Protein AF-G3LQE6-F1 (afdb_monomer)

Foldseek 3Di:
DQCLLVQLLVCVVVVQDVVVPNPTSNVVSVCCCVVPQLPALLSLLNQLQNLVVVPPSCVVVVSNVSSLLSNLVLLLDDQQPPPDDFDDDPPDDDDDDDPDPDRQDNLRHLLVLLPHDPVSSVSSLVSNVVVVRRDPVSSVVSVLNSCVVPPPPSVVPPPPPPPCPPVVVVVVD

Mean predicted aligned error: 9.21 Å

Radius of gyration: 19.65 Å; Cα contacts (8 Å, |Δi|>4): 154; chains: 1; bounding box: 58×35×60 Å

Structure (mmCIF, N/CA/C/O backbone):
data_AF-G3LQE6-F1
#
_entry.id   AF-G3LQE6-F1
#
loop_
_atom_site.group_PDB
_atom_site.id
_atom_site.type_symbol
_atom_site.label_atom_id
_atom_site.label_alt_id
_atom_site.label_comp_id
_atom_site.label_asym_id
_atom_site.label_entity_id
_atom_site.label_seq_id
_atom_site.pdbx_PDB_ins_code
_atom_site.Cartn_x
_atom_site.Cartn_y
_atom_site.Cartn_z
_atom_site.occupancy
_atom_site.B_iso_or_equiv
_atom_site.auth_seq_id
_atom_site.auth_comp_id
_atom_site.auth_asym_id
_atom_site.auth_atom_id
_atom_site.pdbx_PDB_model_num
ATOM 1 N N . ALA A 1 1 ? 4.233 0.131 11.980 1.00 82.62 1 ALA A N 1
ATOM 2 C CA . ALA A 1 1 ? 3.339 -0.208 10.851 1.00 82.62 1 ALA A CA 1
ATOM 3 C C . ALA A 1 1 ? 2.595 -1.549 10.983 1.00 82.62 1 ALA A C 1
ATOM 5 O O . ALA A 1 1 ? 1.400 -1.563 10.734 1.00 82.62 1 ALA A O 1
ATOM 6 N N . TYR A 1 2 ? 3.245 -2.662 11.351 1.00 92.69 2 TYR A N 1
ATOM 7 C CA . TYR A 1 2 ? 2.730 -4.035 11.139 1.00 92.69 2 TYR A CA 1
ATOM 8 C C . TYR A 1 2 ? 1.315 -4.381 11.641 1.00 92.69 2 TYR A C 1
ATOM 10 O O . TYR A 1 2 ? 0.648 -5.211 11.036 1.00 92.69 2 TYR A O 1
ATOM 18 N N . ASN A 1 3 ? 0.844 -3.788 12.737 1.00 95.50 3 ASN A N 1
ATOM 19 C CA . ASN A 1 3 ? -0.449 -4.126 13.343 1.00 95.50 3 ASN A CA 1
ATOM 20 C C . ASN A 1 3 ? -1.563 -3.114 13.035 1.00 95.50 3 ASN A C 1
ATOM 22 O O . ASN A 1 3 ? -2.690 -3.310 13.483 1.00 95.50 3 ASN A O 1
ATOM 26 N N . VAL A 1 4 ? -1.280 -2.040 12.288 1.00 96.62 4 VAL A N 1
ATOM 27 C CA . VAL A 1 4 ? -2.235 -0.931 12.131 1.00 96.62 4 VAL A CA 1
ATOM 28 C C . VAL A 1 4 ? -3.500 -1.355 11.386 1.00 96.62 4 VAL A C 1
ATOM 30 O O . VAL A 1 4 ? -4.585 -0.930 11.760 1.00 96.62 4 VAL A O 1
ATOM 33 N N . VAL A 1 5 ? -3.385 -2.235 10.384 1.00 96.94 5 VAL A N 1
ATOM 34 C CA . VAL A 1 5 ? -4.544 -2.739 9.628 1.00 96.94 5 VAL A CA 1
ATOM 35 C C . VAL A 1 5 ? -5.434 -3.585 10.533 1.00 96.94 5 VAL A C 1
ATOM 37 O O . VAL A 1 5 ? -6.637 -3.354 10.585 1.00 96.94 5 VAL A O 1
ATOM 40 N N . ALA A 1 6 ? -4.844 -4.512 11.294 1.00 97.19 6 ALA A N 1
ATOM 41 C CA . ALA A 1 6 ? -5.577 -5.354 12.235 1.00 97.19 6 ALA A CA 1
ATOM 42 C C . ALA A 1 6 ? -6.276 -4.516 13.311 1.00 97.19 6 ALA A C 1
ATOM 44 O O . ALA A 1 6 ? -7.468 -4.691 13.546 1.00 97.19 6 ALA A O 1
ATOM 45 N N . ALA A 1 7 ? -5.561 -3.553 13.902 1.00 97.56 7 ALA A N 1
ATOM 46 C CA . ALA A 1 7 ? -6.128 -2.635 14.882 1.00 97.56 7 ALA A CA 1
ATOM 47 C C . ALA A 1 7 ? -7.268 -1.798 14.283 1.00 97.56 7 ALA A C 1
ATOM 49 O O . ALA A 1 7 ? -8.304 -1.639 14.918 1.00 97.56 7 ALA A O 1
ATOM 50 N N . ARG A 1 8 ? -7.114 -1.305 13.046 1.00 97.44 8 ARG A N 1
ATOM 51 C CA . ARG A 1 8 ? -8.142 -0.516 12.357 1.00 97.44 8 ARG A CA 1
ATOM 52 C C . ARG A 1 8 ? -9.390 -1.340 12.044 1.00 97.44 8 ARG A C 1
ATOM 54 O O . ARG A 1 8 ? -10.487 -0.820 12.222 1.00 97.44 8 ARG A O 1
ATOM 61 N N . CYS A 1 9 ? -9.224 -2.587 11.599 1.00 96.94 9 CYS A N 1
ATOM 62 C CA . CYS A 1 9 ? -10.334 -3.501 11.315 1.00 96.94 9 CYS A CA 1
ATOM 63 C C . CYS A 1 9 ? -11.070 -3.893 12.601 1.00 96.94 9 CYS A C 1
ATOM 65 O O . CYS A 1 9 ? -12.293 -3.839 12.643 1.00 96.94 9 CYS A O 1
ATOM 67 N N . ALA A 1 10 ? -10.336 -4.224 13.668 1.00 97.31 10 ALA A N 1
ATOM 68 C CA . ALA A 1 10 ? -10.929 -4.541 14.964 1.00 97.31 10 ALA A CA 1
ATOM 69 C C . ALA A 1 10 ? -11.675 -3.338 15.562 1.00 97.31 10 ALA A C 1
ATOM 71 O O . ALA A 1 10 ? -12.783 -3.495 16.059 1.00 97.31 10 ALA A O 1
ATOM 72 N N . ALA A 1 11 ? -11.098 -2.136 15.470 1.00 97.31 11 ALA A N 1
ATOM 73 C CA . ALA A 1 11 ? -11.742 -0.911 15.934 1.00 97.31 11 ALA A CA 1
ATOM 74 C C . ALA A 1 11 ? -13.027 -0.590 15.152 1.00 97.31 11 ALA A C 1
ATOM 76 O O . ALA A 1 11 ? -13.980 -0.108 15.755 1.00 97.31 11 ALA A O 1
ATOM 77 N N . GLU A 1 12 ? -13.064 -0.871 13.842 1.00 96.25 12 GLU A N 1
ATOM 78 C CA . GLU A 1 12 ? -14.300 -0.760 13.052 1.00 96.25 12 GLU A CA 1
ATOM 79 C C . GLU A 1 12 ? -15.346 -1.767 13.526 1.00 96.25 12 GLU A C 1
ATOM 81 O O . GLU A 1 12 ? -16.475 -1.392 13.806 1.00 96.25 12 GLU A O 1
ATOM 86 N N . PHE A 1 13 ? -14.959 -3.039 13.649 1.00 95.81 13 PHE A N 1
ATOM 87 C CA . PHE A 1 13 ? -15.870 -4.117 14.029 1.00 95.81 13 PHE A CA 1
ATOM 88 C C . PHE A 1 13 ? -16.484 -3.909 15.418 1.00 95.81 13 PHE A C 1
ATOM 90 O O . PHE A 1 13 ? -17.635 -4.261 15.650 1.00 95.81 13 PHE A O 1
ATOM 97 N N . LEU A 1 14 ? -15.710 -3.343 16.344 1.00 97.19 14 LEU A N 1
ATOM 98 C CA . LEU A 1 14 ? -16.150 -3.014 17.700 1.00 97.19 14 LEU A CA 1
ATOM 99 C C . LEU A 1 14 ? -16.818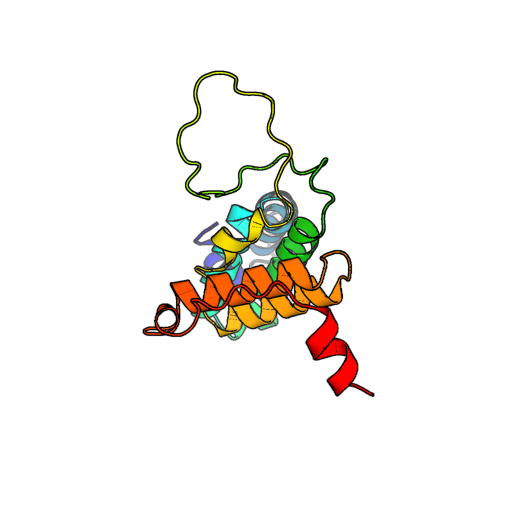 -1.634 17.799 1.00 97.19 14 LEU A C 1
ATOM 101 O O . LEU A 1 14 ? -17.079 -1.176 18.909 1.00 97.19 14 LEU A O 1
ATOM 105 N N . GLU A 1 15 ? -17.046 -0.959 16.669 1.00 96.56 15 GLU A N 1
ATOM 106 C CA . GLU A 1 15 ? -17.712 0.345 16.587 1.00 96.56 15 GLU A CA 1
ATOM 107 C C . GLU A 1 15 ? -17.073 1.412 17.500 1.00 96.56 15 GLU A C 1
ATOM 109 O O . GLU A 1 15 ? -17.740 2.228 18.141 1.00 96.56 15 GLU A O 1
ATOM 114 N N . MET A 1 16 ? -15.735 1.418 17.567 1.00 97.88 16 MET A N 1
ATOM 115 C CA . MET A 1 16 ? -14.939 2.300 18.429 1.00 97.88 16 MET A CA 1
ATOM 116 C C . MET A 1 16 ? -14.829 3.724 17.859 1.00 97.88 16 MET A C 1
ATOM 118 O O . MET A 1 16 ? -13.734 4.217 17.556 1.00 97.88 16 MET A O 1
ATOM 122 N N . TYR A 1 17 ? -15.976 4.383 17.698 1.00 97.69 17 TYR A N 1
ATOM 123 C CA . TYR A 1 17 ? -16.124 5.702 17.086 1.00 97.69 17 TYR A CA 1
ATOM 124 C C . TYR A 1 17 ? -16.116 6.852 18.108 1.00 97.69 17 TYR A C 1
ATOM 126 O O . TYR A 1 17 ? -16.372 6.666 19.300 1.00 97.69 17 TYR A O 1
ATOM 134 N N . GLU A 1 18 ? -15.883 8.073 17.613 1.00 96.06 18 GLU A N 1
ATOM 135 C CA . GLU A 1 18 ? -15.936 9.316 18.409 1.00 96.06 18 GLU A CA 1
ATOM 136 C C . GLU A 1 18 ? -17.326 9.613 18.988 1.00 96.06 18 GLU A C 1
ATOM 138 O O . GLU A 1 18 ? -17.448 10.381 19.938 1.00 96.06 18 GLU A O 1
ATOM 143 N N . THR A 1 19 ? -18.381 9.024 18.420 1.00 96.00 19 THR A N 1
ATOM 144 C CA . THR A 1 19 ? -19.754 9.153 18.929 1.00 96.00 19 THR A CA 1
ATOM 145 C C . THR A 1 19 ? -19.948 8.456 20.274 1.00 96.00 19 THR A C 1
ATOM 147 O O . THR A 1 19 ? -20.871 8.813 21.001 1.00 96.00 19 THR A O 1
ATOM 150 N N . VAL A 1 20 ? -19.093 7.481 20.603 1.00 94.94 20 VAL A N 1
ATOM 151 C CA . VAL A 1 20 ? -19.128 6.742 21.872 1.00 94.94 20 VAL A CA 1
ATOM 152 C C . VAL A 1 20 ? -18.272 7.442 22.927 1.00 94.94 20 VAL A C 1
ATOM 154 O O . VAL A 1 20 ? -18.730 7.683 24.039 1.00 94.94 20 VAL A O 1
ATOM 157 N N . GLU A 1 21 ? -17.033 7.794 22.576 1.00 94.00 21 GLU A N 1
ATOM 158 C CA . GLU A 1 21 ? -16.091 8.478 23.465 1.00 94.00 21 GLU A CA 1
ATOM 159 C C . GLU A 1 21 ? -15.119 9.334 22.644 1.00 94.00 21 GLU A C 1
ATOM 161 O O . GLU A 1 21 ? -14.664 8.924 21.579 1.00 94.00 21 GLU A O 1
ATOM 166 N N . LYS A 1 22 ? -14.761 10.523 23.137 1.00 95.38 22 LYS A N 1
ATOM 167 C CA . LYS A 1 22 ? -13.789 11.385 22.456 1.00 95.38 22 LYS A CA 1
ATOM 168 C C . LYS A 1 22 ? -12.391 10.763 22.478 1.00 95.38 22 LYS A C 1
ATOM 170 O O . LYS A 1 22 ? -11.859 10.437 23.537 1.00 95.38 22 LYS A O 1
ATOM 175 N N . GLY A 1 23 ? -11.732 10.726 21.326 1.00 93.44 23 GLY A N 1
ATOM 176 C CA . GLY A 1 23 ? -10.423 10.100 21.172 1.00 93.44 23 GLY A CA 1
ATOM 177 C C . GLY A 1 23 ? -10.498 8.574 21.176 1.00 93.44 23 GLY A C 1
ATOM 178 O O . GLY A 1 23 ? -9.580 7.923 21.689 1.00 93.44 23 GLY A O 1
ATOM 179 N N . ASN A 1 24 ? -11.564 8.005 20.625 1.00 96.94 24 ASN A N 1
ATOM 180 C CA . ASN A 1 24 ? -11.706 6.572 20.457 1.00 96.94 24 ASN A CA 1
ATOM 181 C C . ASN A 1 24 ? -10.752 6.038 19.377 1.00 96.94 24 ASN A C 1
ATOM 183 O O . ASN A 1 24 ? -10.057 6.777 18.663 1.00 96.94 24 ASN A O 1
ATOM 187 N N . LEU A 1 25 ? -10.661 4.716 19.293 1.00 97.56 25 LEU A N 1
ATOM 188 C CA . LEU A 1 25 ? -9.568 4.059 18.595 1.00 97.56 25 LEU A CA 1
ATOM 189 C C . LEU A 1 25 ? -9.615 4.261 17.076 1.00 97.56 25 LEU A C 1
ATOM 191 O O . LEU A 1 25 ? -8.556 4.469 16.483 1.00 97.56 25 LEU A O 1
ATOM 195 N N . VAL A 1 26 ? -10.801 4.279 16.451 1.00 97.94 26 VAL A N 1
ATOM 196 C CA . VAL A 1 26 ? -10.919 4.549 15.005 1.00 97.94 26 VAL A CA 1
ATOM 197 C C . VAL A 1 26 ? -10.290 5.901 14.664 1.00 97.94 26 VAL A C 1
ATOM 199 O O . VAL A 1 26 ? -9.428 5.975 13.789 1.00 97.94 26 VAL A O 1
ATOM 202 N N . TYR A 1 27 ? -10.637 6.956 15.404 1.00 97.75 27 TYR A N 1
ATOM 203 C CA . TYR A 1 27 ? -10.100 8.297 15.173 1.00 97.75 27 TYR A CA 1
ATOM 204 C C . TYR A 1 27 ? -8.589 8.372 15.403 1.00 97.75 27 TYR A C 1
ATOM 206 O O . TYR A 1 27 ? -7.856 8.879 14.553 1.00 97.75 27 TYR A O 1
ATOM 214 N N . LYS A 1 28 ? -8.095 7.827 16.523 1.00 97.88 28 LYS A N 1
ATOM 215 C CA . LYS A 1 28 ? -6.654 7.822 16.827 1.00 97.88 28 LYS A CA 1
ATOM 216 C C . LYS A 1 28 ? -5.843 7.107 15.747 1.00 97.88 28 LYS A C 1
ATOM 218 O O . LYS A 1 28 ? -4.786 7.601 15.349 1.00 97.88 28 LYS A O 1
ATOM 223 N N . ILE A 1 29 ? -6.338 5.971 15.253 1.00 97.88 29 ILE A N 1
ATOM 224 C CA . ILE A 1 29 ? -5.683 5.239 14.167 1.00 97.88 29 ILE A CA 1
ATOM 225 C C . ILE A 1 29 ? -5.730 6.044 12.868 1.00 97.88 29 ILE A C 1
ATOM 227 O O . ILE A 1 29 ? -4.715 6.111 12.180 1.00 97.88 29 ILE A O 1
ATOM 231 N N . GLU A 1 30 ? -6.846 6.695 12.537 1.00 97.19 30 GLU A N 1
ATOM 232 C CA . GLU A 1 30 ? -6.928 7.534 11.336 1.00 97.19 30 GLU A CA 1
ATOM 233 C C . GLU A 1 30 ? -5.955 8.716 11.371 1.00 97.19 30 GLU A C 1
ATOM 235 O O . GLU A 1 30 ? -5.269 8.989 10.382 1.00 97.19 30 GLU A O 1
ATOM 240 N N . VAL A 1 31 ? -5.824 9.387 12.517 1.00 97.69 31 VAL A N 1
ATOM 241 C CA . VAL A 1 31 ? -4.825 10.448 12.702 1.00 97.69 31 VAL A CA 1
ATOM 242 C C . VAL A 1 31 ? -3.412 9.898 12.502 1.00 97.69 31 VAL A C 1
ATOM 244 O O . VAL A 1 31 ? -2.621 10.495 11.768 1.00 97.69 31 VAL A O 1
ATOM 247 N N . PHE A 1 32 ? -3.086 8.7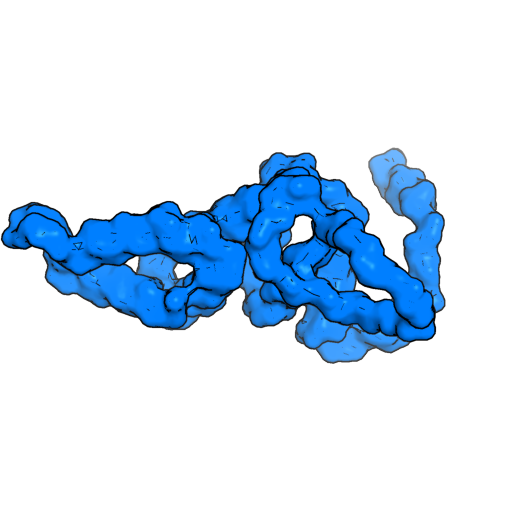49 13.100 1.00 97.50 32 PHE A N 1
ATOM 248 C CA . PHE A 1 32 ? -1.780 8.105 12.939 1.00 97.50 32 PHE A CA 1
ATOM 249 C C . PHE A 1 32 ? -1.503 7.665 11.490 1.00 97.50 32 PHE A C 1
ATOM 251 O O . PHE A 1 32 ? -0.404 7.885 10.974 1.00 97.50 32 PHE A O 1
ATOM 258 N N . LEU A 1 33 ? -2.498 7.101 10.798 1.00 97.50 33 LEU A N 1
ATOM 259 C CA . LEU A 1 33 ? -2.385 6.717 9.391 1.00 97.50 33 LEU A CA 1
ATOM 260 C C . LEU A 1 33 ? -2.027 7.928 8.523 1.00 97.50 33 LEU A C 1
ATOM 262 O O . LEU A 1 33 ? -1.065 7.872 7.761 1.00 97.50 33 LEU A O 1
ATOM 266 N N . ASN A 1 34 ? -2.759 9.033 8.674 1.00 97.38 34 ASN A N 1
ATOM 267 C CA . ASN A 1 34 ? -2.590 10.225 7.841 1.00 97.38 34 ASN A CA 1
ATOM 268 C C . ASN A 1 34 ? -1.303 11.003 8.132 1.00 97.38 34 ASN A C 1
ATOM 270 O O . ASN A 1 34 ? -0.668 11.503 7.202 1.00 97.38 34 ASN A O 1
ATOM 274 N N . SER A 1 35 ? -0.932 11.118 9.408 1.00 95.81 35 SER A N 1
ATOM 275 C CA . SER A 1 35 ? 0.211 11.932 9.841 1.00 95.81 35 SER A CA 1
ATOM 276 C C . SER A 1 35 ? 1.544 11.192 9.791 1.00 95.81 35 SER A C 1
ATOM 278 O O . SER A 1 35 ? 2.577 11.832 9.630 1.00 95.81 35 SER A O 1
ATOM 280 N N . SER A 1 36 ? 1.537 9.862 9.936 1.00 95.31 36 SER A N 1
ATOM 281 C CA . SER A 1 36 ? 2.763 9.074 10.100 1.00 95.31 36 SER A CA 1
ATOM 282 C C . SER A 1 36 ? 2.919 8.027 9.003 1.00 95.31 36 SER A C 1
ATOM 284 O O . SER A 1 36 ? 3.849 8.103 8.206 1.00 95.31 36 SER A O 1
ATOM 286 N N . ILE A 1 37 ? 1.992 7.067 8.915 1.00 96.44 37 ILE A N 1
ATOM 287 C CA . ILE A 1 37 ? 2.138 5.911 8.015 1.00 96.44 37 ILE A CA 1
ATOM 288 C C . ILE A 1 37 ? 2.178 6.350 6.553 1.00 96.44 37 ILE A C 1
ATOM 290 O O . ILE A 1 37 ? 3.142 6.058 5.849 1.00 96.44 37 ILE A O 1
ATOM 294 N N . LEU A 1 38 ? 1.166 7.099 6.109 1.00 96.44 38 LEU A N 1
ATOM 295 C CA . LEU A 1 38 ? 1.066 7.571 4.727 1.00 96.44 38 LEU A CA 1
ATOM 296 C C . LEU A 1 38 ? 2.110 8.655 4.408 1.00 96.44 38 LEU A C 1
ATOM 298 O O . LEU A 1 38 ? 2.327 8.973 3.240 1.00 96.44 38 LEU A O 1
ATOM 302 N N . GLN A 1 39 ? 2.800 9.181 5.427 1.00 93.50 39 GLN A N 1
ATOM 303 C CA . GLN A 1 39 ? 3.944 10.087 5.294 1.00 93.50 39 GLN A CA 1
ATOM 304 C C . GLN A 1 39 ? 5.301 9.365 5.360 1.00 93.50 39 GLN A C 1
ATOM 306 O O . GLN A 1 39 ? 6.349 10.012 5.357 1.00 93.50 39 GLN A O 1
ATOM 311 N N . SER A 1 40 ? 5.317 8.035 5.363 1.00 93.25 40 SER A N 1
ATOM 312 C CA . SER A 1 40 ? 6.537 7.233 5.403 1.00 93.25 40 SER A CA 1
ATOM 313 C C . SER A 1 40 ? 6.538 6.229 4.257 1.00 93.25 40 SER A C 1
ATOM 315 O O . SER A 1 40 ? 5.594 5.458 4.083 1.00 93.25 40 SER A O 1
ATOM 317 N N . TRP A 1 41 ? 7.618 6.233 3.467 1.00 93.88 41 TRP A N 1
ATOM 318 C CA . TRP A 1 41 ? 7.802 5.296 2.354 1.00 93.88 41 TRP A CA 1
ATOM 319 C C . TRP A 1 41 ? 7.744 3.842 2.837 1.00 93.88 41 TRP A C 1
ATOM 321 O O . TRP A 1 41 ? 6.912 3.057 2.384 1.00 93.88 41 TRP A O 1
ATOM 331 N N . LYS A 1 42 ? 8.586 3.504 3.820 1.00 94.06 42 LYS A N 1
ATOM 332 C CA . LYS A 1 42 ? 8.707 2.137 4.333 1.00 94.06 42 LYS A CA 1
ATOM 333 C C . LYS A 1 42 ? 7.454 1.688 5.072 1.00 94.06 42 LYS A C 1
ATOM 335 O O . LYS A 1 42 ? 7.002 0.566 4.865 1.00 94.06 42 LYS A O 1
ATOM 340 N N . ASP A 1 43 ? 6.865 2.554 5.896 1.00 96.06 43 ASP A N 1
ATOM 341 C CA . ASP A 1 43 ? 5.653 2.177 6.621 1.00 96.06 43 ASP A CA 1
ATOM 342 C C . ASP A 1 43 ? 4.469 1.983 5.675 1.00 96.06 43 ASP A C 1
ATOM 344 O O . ASP A 1 43 ? 3.723 1.027 5.861 1.00 96.06 43 ASP A O 1
ATOM 348 N N . SER A 1 44 ? 4.322 2.805 4.629 1.00 97.50 44 SER A N 1
ATOM 349 C CA . SER A 1 44 ? 3.265 2.613 3.623 1.00 97.50 44 SER A CA 1
ATOM 350 C C . SER A 1 44 ? 3.382 1.259 2.916 1.00 97.50 44 SER A C 1
ATOM 352 O O . SER A 1 44 ? 2.368 0.594 2.710 1.00 97.50 44 SER A O 1
ATOM 354 N N . ILE A 1 45 ? 4.603 0.805 2.603 1.00 97.25 45 ILE A N 1
ATOM 355 C CA . ILE A 1 45 ? 4.847 -0.521 2.006 1.00 97.25 45 ILE A CA 1
ATOM 356 C C . ILE A 1 45 ? 4.501 -1.642 2.990 1.00 97.25 45 ILE A C 1
ATOM 358 O O . ILE A 1 45 ? 3.790 -2.578 2.625 1.00 97.25 45 ILE A O 1
ATOM 362 N N . ILE A 1 46 ? 4.955 -1.538 4.242 1.00 96.75 46 ILE A N 1
ATOM 363 C CA . ILE A 1 46 ? 4.657 -2.537 5.278 1.00 96.75 46 ILE A CA 1
ATOM 364 C C . ILE A 1 46 ? 3.143 -2.641 5.491 1.00 96.75 46 ILE A C 1
ATOM 366 O O . ILE A 1 46 ? 2.589 -3.740 5.525 1.00 96.75 46 ILE A O 1
ATOM 370 N N . VAL A 1 47 ? 2.449 -1.506 5.598 1.00 97.75 47 VAL A N 1
ATOM 371 C CA . VAL A 1 47 ? 0.993 -1.495 5.770 1.00 97.75 47 VAL A CA 1
ATOM 372 C C . VAL A 1 47 ? 0.305 -2.094 4.551 1.00 97.75 47 VAL A C 1
ATOM 374 O O . VAL A 1 47 ? -0.521 -2.990 4.733 1.00 97.75 47 VAL A O 1
ATOM 377 N N . LEU A 1 48 ? 0.703 -1.717 3.329 1.00 98.12 48 LEU A N 1
ATOM 378 C CA . LEU A 1 48 ? 0.194 -2.324 2.098 1.00 98.12 48 LEU A CA 1
ATOM 379 C C . LEU A 1 48 ? 0.323 -3.856 2.123 1.00 98.12 48 LEU A C 1
ATOM 381 O O . LEU A 1 48 ? -0.652 -4.548 1.846 1.00 98.12 48 LEU A O 1
ATOM 385 N N . GLN A 1 49 ? 1.476 -4.404 2.513 1.00 97.19 49 GLN A N 1
ATOM 386 C CA . GLN A 1 49 ? 1.671 -5.857 2.618 1.00 97.19 49 GLN A CA 1
ATOM 387 C C . GLN A 1 49 ? 0.697 -6.508 3.610 1.00 97.19 49 GLN A C 1
ATOM 389 O O . GLN A 1 49 ? 0.149 -7.575 3.331 1.00 97.19 49 GLN A O 1
ATOM 394 N N . THR A 1 50 ? 0.446 -5.854 4.747 1.00 96.56 50 THR A N 1
ATOM 395 C CA . THR A 1 50 ? -0.453 -6.376 5.791 1.00 96.56 50 THR A CA 1
ATOM 396 C C . THR A 1 50 ? -1.935 -6.316 5.425 1.00 96.56 50 THR A C 1
ATOM 398 O O . THR A 1 50 ? -2.704 -7.125 5.940 1.00 96.56 50 THR A O 1
ATOM 401 N N . THR A 1 51 ? -2.344 -5.446 4.491 1.00 96.69 51 THR A N 1
ATOM 402 C CA . THR A 1 51 ? -3.738 -5.414 4.002 1.00 96.69 51 THR A CA 1
ATOM 403 C C . THR A 1 51 ? -4.176 -6.745 3.396 1.00 96.69 51 THR A C 1
ATOM 405 O O . THR A 1 51 ? -5.294 -7.191 3.630 1.00 96.69 51 THR A O 1
ATOM 408 N N . ARG A 1 52 ? -3.272 -7.455 2.710 1.00 94.38 52 ARG A N 1
ATOM 409 C CA . ARG A 1 52 ? -3.588 -8.727 2.044 1.00 94.38 52 ARG A CA 1
ATOM 410 C C . ARG A 1 52 ? -4.148 -9.785 2.997 1.00 94.38 52 ARG A C 1
ATOM 412 O O . ARG A 1 52 ? -5.011 -10.554 2.593 1.00 94.38 52 ARG A O 1
ATOM 419 N N . ALA A 1 53 ? -3.662 -9.834 4.237 1.00 94.00 53 ALA A N 1
ATOM 420 C CA . ALA A 1 53 ? -4.106 -10.819 5.224 1.00 94.00 53 ALA A CA 1
ATOM 421 C C . ALA A 1 53 ? -5.521 -10.545 5.767 1.00 94.00 53 ALA A C 1
ATOM 423 O O . ALA A 1 53 ? -6.115 -11.430 6.372 1.00 94.00 53 ALA A O 1
ATOM 424 N N . LEU A 1 54 ? -6.048 -9.334 5.559 1.00 93.31 54 LEU A N 1
ATOM 425 C CA . LEU A 1 54 ? -7.336 -8.866 6.080 1.00 93.31 54 LEU A CA 1
ATOM 426 C C . LEU A 1 54 ? -8.294 -8.431 4.962 1.00 93.31 54 LEU A C 1
ATOM 428 O O . LEU A 1 54 ? -9.254 -7.703 5.207 1.00 93.31 54 LEU A O 1
ATOM 432 N N . SER A 1 55 ? -8.050 -8.877 3.732 1.00 90.81 55 SER A N 1
ATOM 433 C CA . SER A 1 55 ? -9.015 -8.735 2.642 1.00 90.81 55 SER A CA 1
ATOM 434 C C . SER A 1 55 ? -10.252 -9.611 2.923 1.00 90.81 55 SER A C 1
ATOM 436 O O . SER A 1 55 ? -10.070 -10.755 3.351 1.00 90.81 55 SER A O 1
ATOM 438 N N . PRO A 1 56 ? -11.495 -9.126 2.707 1.00 93.62 56 PRO A N 1
ATOM 439 C CA . PRO A 1 56 ? -11.862 -7.874 2.029 1.00 93.62 56 PRO A CA 1
ATOM 440 C C . PRO A 1 56 ? -11.931 -6.627 2.930 1.00 93.62 56 PRO A C 1
ATOM 442 O O . PRO A 1 56 ? -11.930 -5.516 2.404 1.00 93.62 56 PRO A O 1
ATOM 445 N N . TYR A 1 57 ? -11.935 -6.769 4.259 1.00 93.50 57 TYR A N 1
ATOM 446 C CA . TYR A 1 57 ? -12.125 -5.655 5.204 1.00 93.50 57 TYR A CA 1
ATOM 447 C C . TYR A 1 57 ? -11.164 -4.480 4.977 1.00 93.50 57 TYR A C 1
ATOM 449 O O . TYR A 1 57 ? -11.557 -3.316 5.033 1.00 93.50 57 TYR A O 1
ATOM 457 N N . SER A 1 58 ? -9.894 -4.757 4.671 1.00 94.38 58 SER A N 1
ATOM 458 C CA . SER A 1 58 ? -8.918 -3.700 4.380 1.00 94.38 58 SER A CA 1
ATOM 459 C C . SER A 1 58 ? -9.242 -2.888 3.117 1.00 94.38 58 SER A C 1
ATOM 461 O O . SER A 1 58 ? -8.861 -1.719 3.035 1.00 94.38 58 SER A O 1
ATOM 463 N N . GLU A 1 59 ? -9.912 -3.490 2.129 1.00 94.62 59 GLU A N 1
ATOM 464 C CA . GLU A 1 59 ? -10.368 -2.805 0.912 1.00 94.62 59 GLU A CA 1
ATOM 465 C C . GLU A 1 59 ? -11.609 -1.955 1.193 1.00 94.62 59 GLU A C 1
ATOM 467 O O . GLU A 1 59 ? -11.665 -0.806 0.759 1.00 94.62 59 GLU A O 1
ATOM 472 N N . GLU A 1 60 ? -12.565 -2.472 1.969 1.00 96.12 60 GLU A N 1
ATOM 473 C CA . GLU A 1 60 ? -13.771 -1.734 2.380 1.00 96.12 60 GLU A CA 1
ATOM 474 C C . GLU A 1 60 ? -13.409 -0.469 3.171 1.00 96.12 60 GLU A C 1
ATOM 476 O O . GLU A 1 60 ? -13.932 0.617 2.913 1.00 96.12 60 GLU A O 1
ATOM 481 N N . LEU A 1 61 ? -12.410 -0.582 4.051 1.00 95.62 61 LEU A N 1
ATOM 482 C CA . LEU A 1 61 ? -11.825 0.535 4.799 1.00 95.62 61 LEU A CA 1
ATOM 483 C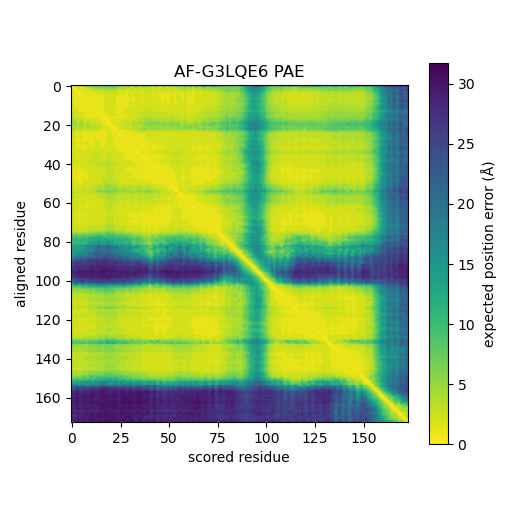 C . LEU A 1 61 ? -10.878 1.413 3.961 1.00 95.62 61 LEU A C 1
ATOM 485 O O . LEU A 1 61 ? -10.285 2.364 4.477 1.00 95.62 61 LEU A O 1
ATOM 489 N N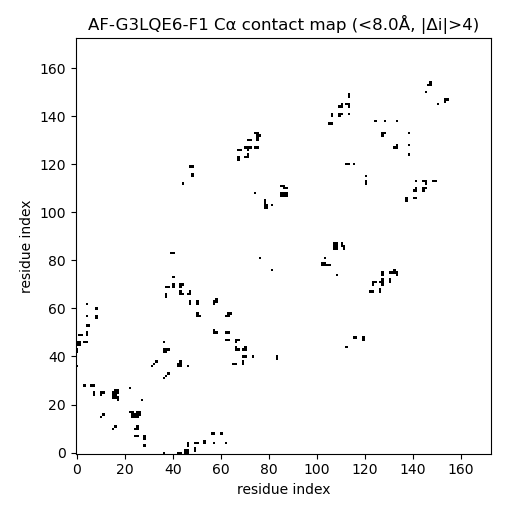 . LYS A 1 62 ? -10.715 1.107 2.668 1.00 96.88 62 LYS A N 1
ATOM 490 C CA . LYS A 1 62 ? -9.870 1.826 1.698 1.00 96.88 62 LYS A CA 1
ATOM 491 C C . LYS A 1 62 ? -8.395 1.919 2.104 1.00 96.88 62 LYS A C 1
ATOM 493 O O . LYS A 1 62 ? -7.666 2.782 1.612 1.00 96.88 62 LYS A O 1
ATOM 498 N N . LEU A 1 63 ? -7.924 1.034 2.983 1.00 97.25 63 LEU A N 1
ATOM 499 C CA . LEU A 1 63 ? -6.549 1.055 3.489 1.00 97.25 63 LEU A CA 1
ATOM 500 C C . LEU A 1 63 ? -5.553 0.686 2.391 1.00 97.25 63 LEU A C 1
ATOM 502 O O . LEU A 1 63 ? -4.530 1.357 2.250 1.00 97.25 63 LEU A O 1
ATOM 506 N N . THR A 1 64 ? -5.877 -0.324 1.574 1.00 97.44 64 THR A N 1
ATOM 507 C CA . THR A 1 64 ? -5.034 -0.734 0.442 1.00 97.44 64 THR A CA 1
ATOM 508 C C . THR A 1 64 ? -4.850 0.418 -0.544 1.00 97.44 64 THR A C 1
ATOM 510 O O . THR A 1 64 ? -3.719 0.775 -0.867 1.00 97.44 64 THR A O 1
ATOM 513 N N . GLY A 1 65 ? -5.956 1.040 -0.973 1.00 97.56 65 GLY A N 1
ATOM 514 C CA . GLY A 1 65 ? -5.944 2.166 -1.912 1.00 97.56 65 GLY A CA 1
ATOM 515 C C . GLY A 1 65 ? -5.117 3.344 -1.401 1.00 97.56 65 GLY A C 1
ATOM 516 O O . GLY A 1 65 ? -4.217 3.805 -2.092 1.00 97.56 65 GLY A O 1
ATOM 517 N N . ARG A 1 66 ? -5.322 3.754 -0.143 1.00 97.94 66 ARG A N 1
ATOM 518 C CA . ARG A 1 66 ? -4.563 4.860 0.469 1.00 97.94 66 ARG A CA 1
ATOM 519 C C . ARG A 1 66 ? -3.056 4.598 0.509 1.00 97.94 66 ARG A C 1
ATOM 521 O O . ARG A 1 66 ? -2.272 5.514 0.266 1.00 97.94 66 ARG A O 1
ATOM 528 N N . CYS A 1 67 ? -2.640 3.363 0.798 1.00 98.19 67 CYS A N 1
ATOM 529 C CA . CYS A 1 67 ? -1.221 3.004 0.781 1.00 98.19 67 CYS A CA 1
ATOM 530 C C . CYS A 1 67 ? -0.649 3.033 -0.643 1.00 98.19 67 CYS A C 1
ATOM 532 O O . CYS A 1 67 ? 0.437 3.573 -0.841 1.00 98.19 67 CYS A O 1
ATOM 534 N N . LEU A 1 68 ? -1.384 2.506 -1.632 1.00 98.38 68 LEU A N 1
ATOM 535 C CA . LEU A 1 68 ? -0.999 2.566 -3.048 1.00 98.38 68 LEU A CA 1
ATOM 536 C C . LEU A 1 68 ? -0.848 4.015 -3.524 1.00 98.38 68 LEU A C 1
ATOM 538 O O . LEU A 1 68 ? 0.159 4.346 -4.145 1.00 98.38 68 LEU A O 1
ATOM 542 N N . ASP A 1 69 ? -1.790 4.889 -3.174 1.00 98.06 69 ASP A N 1
ATOM 543 C CA . ASP A 1 69 ? -1.752 6.304 -3.541 1.00 98.06 69 ASP A CA 1
ATOM 544 C C . ASP A 1 69 ? -0.566 7.037 -2.909 1.00 98.06 69 ASP A C 1
ATOM 546 O O . ASP A 1 69 ? 0.074 7.855 -3.578 1.00 98.06 69 ASP A O 1
ATOM 550 N N . SER A 1 70 ? -0.244 6.738 -1.643 1.00 97.50 70 SER A N 1
ATOM 551 C CA . SER A 1 70 ? 0.933 7.295 -0.963 1.00 97.50 70 SER A CA 1
ATOM 552 C C . SER A 1 70 ? 2.240 6.826 -1.610 1.00 97.50 70 SER A C 1
ATOM 554 O O . SER A 1 70 ? 3.104 7.649 -1.931 1.00 97.50 70 SER A O 1
ATOM 556 N N . ILE A 1 71 ? 2.366 5.521 -1.876 1.00 97.38 71 ILE A N 1
ATOM 557 C CA . ILE A 1 71 ? 3.522 4.935 -2.569 1.00 97.38 71 ILE A CA 1
ATOM 558 C C . ILE A 1 71 ? 3.679 5.578 -3.948 1.00 97.38 71 ILE A C 1
ATOM 560 O O . ILE A 1 71 ? 4.752 6.087 -4.270 1.00 97.38 71 ILE A O 1
ATOM 564 N N . ALA A 1 72 ? 2.605 5.641 -4.732 1.00 97.44 72 ALA A N 1
ATOM 565 C CA . ALA A 1 72 ? 2.629 6.246 -6.054 1.00 97.44 72 ALA A CA 1
ATOM 566 C C . ALA A 1 72 ? 3.004 7.728 -6.002 1.00 97.44 72 ALA A C 1
ATOM 568 O O . ALA A 1 72 ? 3.816 8.188 -6.807 1.00 97.44 72 ALA A O 1
ATOM 569 N N . SER A 1 73 ? 2.471 8.469 -5.026 1.00 95.38 73 SER A N 1
ATOM 570 C CA . SER A 1 73 ? 2.825 9.872 -4.814 1.00 95.38 73 SER A CA 1
ATOM 571 C C . SER A 1 73 ? 4.315 10.040 -4.551 1.00 95.38 73 SER A C 1
ATOM 573 O O . SER A 1 73 ? 4.917 10.957 -5.095 1.00 95.38 73 SER A O 1
ATOM 575 N N . ARG A 1 74 ? 4.915 9.167 -3.737 1.00 93.50 74 ARG A N 1
ATOM 576 C CA . ARG A 1 74 ? 6.335 9.239 -3.368 1.00 93.50 74 ARG A CA 1
ATOM 577 C C . ARG A 1 74 ? 7.261 8.811 -4.494 1.00 93.50 74 ARG A C 1
ATOM 579 O O . ARG A 1 74 ? 8.236 9.507 -4.751 1.00 93.50 74 ARG A O 1
ATOM 586 N N . ALA A 1 75 ? 6.938 7.725 -5.193 1.00 94.00 75 ALA A N 1
ATOM 587 C CA . ALA A 1 75 ? 7.692 7.268 -6.362 1.00 94.00 75 ALA A CA 1
ATOM 588 C C . ALA A 1 75 ? 7.703 8.313 -7.498 1.00 94.00 75 ALA A C 1
ATOM 590 O O . ALA A 1 75 ? 8.638 8.356 -8.290 1.00 94.00 75 ALA A O 1
ATOM 591 N N . SER A 1 76 ? 6.683 9.177 -7.535 1.00 91.56 76 SER A N 1
ATOM 592 C CA . SER A 1 76 ? 6.504 10.255 -8.515 1.00 91.56 76 SER A CA 1
ATOM 593 C C . SER A 1 76 ? 7.155 11.593 -8.131 1.00 91.56 76 SER A C 1
ATOM 595 O O . SER A 1 76 ? 7.021 12.567 -8.877 1.00 91.56 76 SER A O 1
ATOM 597 N N . ILE A 1 77 ? 7.794 11.694 -6.959 1.00 89.00 77 ILE A N 1
ATOM 598 C CA . ILE A 1 77 ? 8.464 12.925 -6.519 1.00 89.00 77 ILE A CA 1
ATOM 599 C C . ILE A 1 77 ? 9.786 13.097 -7.273 1.00 89.00 77 ILE A C 1
ATOM 601 O O . ILE A 1 77 ? 10.510 12.136 -7.528 1.00 89.00 77 ILE A O 1
ATOM 605 N N . ASP A 1 78 ? 10.105 14.351 -7.604 1.00 83.62 78 ASP A N 1
ATOM 606 C CA . ASP A 1 78 ? 11.416 14.739 -8.124 1.00 83.62 78 ASP A CA 1
ATOM 607 C C . ASP A 1 78 ? 12.521 14.212 -7.200 1.00 83.62 78 ASP A C 1
ATOM 609 O O . ASP A 1 78 ? 12.522 14.492 -5.999 1.00 83.62 78 ASP A O 1
ATOM 613 N N . THR A 1 79 ? 13.473 13.460 -7.754 1.00 83.38 79 THR A N 1
ATOM 614 C CA . THR A 1 79 ? 14.522 12.804 -6.969 1.00 83.38 79 THR A CA 1
ATOM 615 C C . THR A 1 79 ? 15.391 13.784 -6.180 1.00 83.38 79 THR A C 1
ATOM 617 O O . THR A 1 79 ? 15.963 13.401 -5.162 1.00 83.38 79 THR A O 1
ATOM 620 N N . SER A 1 80 ? 15.443 15.060 -6.578 1.00 79.19 80 SER A N 1
ATOM 621 C CA . SER A 1 80 ? 16.104 16.127 -5.813 1.00 79.19 80 SER A CA 1
ATOM 622 C C . SER A 1 80 ? 15.426 16.451 -4.475 1.00 79.19 80 SER A C 1
ATOM 624 O O . SER A 1 80 ? 16.068 17.013 -3.592 1.00 79.19 80 SER A O 1
ATOM 626 N N . LYS A 1 81 ? 14.151 16.081 -4.308 1.00 79.00 81 LYS A N 1
ATOM 627 C CA . LYS A 1 81 ? 13.327 16.310 -3.108 1.00 79.00 81 LYS A CA 1
ATOM 628 C C . LYS A 1 81 ? 13.130 15.044 -2.269 1.00 79.00 81 LYS A C 1
ATOM 630 O O . LYS A 1 81 ? 12.307 15.025 -1.356 1.00 79.00 81 LYS A O 1
ATOM 635 N N . VAL A 1 82 ? 13.832 13.960 -2.598 1.00 77.12 82 VAL A N 1
ATOM 636 C CA . VAL A 1 82 ? 13.753 12.707 -1.841 1.00 77.12 82 VAL A CA 1
ATOM 637 C C . VAL A 1 82 ? 14.619 12.834 -0.591 1.00 77.12 82 VAL A C 1
ATOM 639 O O . VAL A 1 82 ? 15.843 12.768 -0.656 1.00 77.12 82 VAL A O 1
ATOM 642 N N . GLU A 1 83 ? 13.965 13.009 0.555 1.00 73.25 83 GLU A N 1
ATOM 643 C CA . GLU A 1 83 ? 14.627 13.188 1.858 1.00 73.25 83 GLU A CA 1
ATOM 644 C C . GLU A 1 83 ? 14.629 11.918 2.729 1.00 73.25 83 GLU A C 1
ATOM 646 O O . GLU A 1 83 ? 15.268 11.876 3.779 1.00 73.25 83 GLU A O 1
ATOM 651 N N . TRP A 1 84 ? 13.919 10.860 2.325 1.00 71.00 84 TRP A N 1
ATOM 652 C CA . TRP A 1 84 ? 13.767 9.638 3.125 1.00 71.00 84 TRP A CA 1
ATOM 653 C C . TRP A 1 84 ? 14.750 8.527 2.730 1.00 71.00 84 TRP A C 1
ATOM 655 O O . TRP A 1 84 ? 15.254 8.466 1.610 1.00 71.00 84 TRP A O 1
ATOM 665 N N . SER A 1 85 ? 14.995 7.592 3.657 1.00 67.38 85 SER A N 1
ATOM 666 C CA . SER A 1 85 ? 15.855 6.428 3.407 1.00 67.38 85 SER A CA 1
ATOM 667 C C . SER A 1 85 ? 15.239 5.480 2.372 1.00 67.38 85 SER A C 1
ATOM 669 O O . SER A 1 85 ? 14.078 5.090 2.528 1.00 67.38 85 SER A O 1
ATOM 671 N N . TYR A 1 86 ? 16.036 5.029 1.405 1.00 68.75 86 TYR A N 1
ATOM 672 C CA . TYR A 1 86 ? 15.662 4.035 0.396 1.00 68.75 86 TYR A CA 1
ATOM 673 C C . TYR A 1 86 ? 16.720 2.931 0.280 1.00 68.75 86 TYR A C 1
ATOM 675 O O . TYR A 1 86 ? 17.897 3.164 0.572 1.00 68.75 86 TYR A O 1
ATOM 683 N N . THR A 1 87 ? 16.318 1.722 -0.121 1.00 64.12 87 THR A N 1
ATOM 684 C CA . THR A 1 87 ? 17.259 0.606 -0.303 1.00 64.12 87 THR A CA 1
ATOM 685 C C . THR A 1 87 ? 17.776 0.597 -1.737 1.00 64.12 87 THR A C 1
ATOM 687 O O . THR A 1 87 ? 17.201 -0.036 -2.613 1.00 64.12 87 THR A O 1
ATOM 690 N N . TYR A 1 88 ? 18.894 1.274 -1.999 1.00 60.72 88 TYR A N 1
ATOM 691 C CA . TYR A 1 88 ? 19.557 1.191 -3.304 1.00 60.72 88 TYR A CA 1
ATOM 692 C C . TYR A 1 88 ? 20.867 0.428 -3.197 1.00 60.72 88 TYR A C 1
ATOM 694 O O . TYR A 1 88 ? 21.895 0.960 -2.785 1.00 60.72 88 TYR A O 1
ATOM 702 N N . SER A 1 89 ? 20.814 -0.846 -3.576 1.00 53.56 89 SER A N 1
ATOM 703 C CA . SER A 1 89 ? 21.969 -1.742 -3.617 1.00 53.56 89 SER A CA 1
ATOM 704 C C . SER A 1 89 ? 22.337 -2.096 -5.059 1.00 53.56 89 SER A C 1
ATOM 706 O O . SER A 1 89 ? 22.480 -3.270 -5.389 1.00 53.56 89 SER A O 1
ATOM 708 N N . LYS A 1 90 ? 22.544 -1.112 -5.949 1.00 54.91 90 LYS A N 1
ATOM 709 C CA . LYS A 1 90 ? 23.364 -1.414 -7.136 1.00 54.91 90 LYS A CA 1
ATOM 710 C C . LYS A 1 90 ? 24.788 -1.637 -6.638 1.00 54.91 90 LYS A C 1
ATOM 712 O O . LYS A 1 90 ? 25.408 -0.702 -6.132 1.00 54.91 90 LYS A O 1
ATOM 717 N N . LYS A 1 91 ? 25.291 -2.875 -6.754 1.00 48.00 91 LYS A N 1
ATOM 718 C CA . LYS A 1 91 ? 26.707 -3.225 -6.559 1.00 48.00 91 LYS A CA 1
ATOM 719 C C . LYS A 1 91 ? 27.555 -2.262 -7.388 1.00 48.00 91 LYS A C 1
ATOM 721 O O . LYS A 1 91 ? 27.749 -2.461 -8.583 1.00 48.00 91 LYS A O 1
ATOM 726 N N . LYS A 1 92 ? 28.042 -1.195 -6.763 1.00 48.72 92 LYS A N 1
ATOM 727 C CA . LYS A 1 92 ? 29.105 -0.388 -7.336 1.00 48.72 92 LYS A CA 1
ATOM 728 C C . LYS A 1 92 ? 30.375 -1.205 -7.206 1.00 48.72 92 LYS A C 1
ATOM 730 O O . LYS A 1 92 ? 30.777 -1.536 -6.091 1.00 48.72 92 LYS A O 1
ATOM 735 N N . ASN A 1 93 ? 30.990 -1.519 -8.342 1.00 43.69 93 ASN A N 1
ATOM 736 C CA . ASN A 1 93 ? 32.416 -1.804 -8.368 1.00 43.69 93 ASN A CA 1
ATOM 737 C C . ASN A 1 93 ? 33.109 -0.702 -7.558 1.00 43.69 93 ASN A C 1
ATOM 739 O O . ASN A 1 93 ? 32.832 0.482 -7.772 1.00 43.69 93 ASN A O 1
ATOM 743 N N . LEU A 1 94 ? 33.896 -1.109 -6.560 1.00 47.75 94 LEU A N 1
ATOM 744 C CA . LEU A 1 94 ? 34.695 -0.202 -5.752 1.00 47.75 94 LEU A CA 1
ATOM 745 C C . LEU A 1 94 ? 35.617 0.565 -6.699 1.00 47.75 94 LEU A C 1
ATOM 747 O O . LEU A 1 94 ? 36.576 -0.004 -7.210 1.00 47.75 94 LEU A O 1
ATOM 751 N N . ASP A 1 95 ? 35.320 1.841 -6.916 1.00 45.94 95 ASP A N 1
ATOM 752 C CA . ASP A 1 95 ? 36.345 2.803 -7.276 1.00 45.94 95 ASP A CA 1
ATOM 753 C C . ASP A 1 95 ? 36.504 3.785 -6.117 1.00 45.94 95 ASP A C 1
ATOM 755 O O . ASP A 1 95 ? 35.546 4.187 -5.444 1.00 45.94 95 ASP A O 1
ATOM 759 N N . ASN A 1 96 ? 37.764 4.040 -5.819 1.00 51.50 96 ASN A N 1
ATOM 760 C CA . ASN A 1 96 ? 38.269 4.523 -4.557 1.00 51.50 96 ASN A CA 1
ATOM 761 C C . ASN A 1 96 ? 37.943 6.006 -4.340 1.00 51.50 96 ASN A C 1
ATOM 763 O O . ASN A 1 96 ? 38.189 6.852 -5.190 1.00 51.50 96 ASN A O 1
ATOM 767 N N . GLY A 1 97 ? 37.478 6.323 -3.129 1.00 51.06 97 GLY A N 1
ATOM 768 C CA . GLY A 1 97 ? 37.832 7.570 -2.449 1.00 51.06 97 GLY A CA 1
ATOM 769 C C . GLY A 1 97 ? 37.383 8.890 -3.080 1.00 51.06 97 GLY A C 1
ATOM 770 O O . GLY A 1 97 ? 38.227 9.687 -3.449 1.00 51.06 97 GLY A O 1
ATOM 771 N N . MET A 1 98 ? 36.078 9.182 -3.090 1.00 45.03 98 MET A N 1
ATOM 772 C CA . MET A 1 98 ? 35.525 10.517 -2.779 1.00 45.03 98 MET A CA 1
ATOM 773 C C . MET A 1 98 ? 33.992 10.398 -2.727 1.00 45.03 98 MET A C 1
ATOM 775 O O . MET A 1 98 ? 33.328 10.310 -3.760 1.00 45.03 98 MET A O 1
ATOM 779 N N . ARG A 1 99 ? 33.393 10.370 -1.530 1.00 53.12 99 ARG A N 1
ATOM 780 C CA . ARG A 1 99 ? 31.926 10.338 -1.371 1.00 53.12 99 ARG A CA 1
ATOM 781 C C . ARG A 1 99 ? 31.338 11.719 -1.688 1.00 53.12 99 ARG A C 1
ATOM 783 O O . ARG A 1 99 ? 31.032 12.486 -0.783 1.00 53.12 99 ARG A O 1
ATOM 790 N N . LYS A 1 100 ? 31.190 12.053 -2.974 1.00 52.75 100 LYS A N 1
ATOM 791 C CA . LYS A 1 100 ? 30.306 13.156 -3.387 1.00 52.75 100 LYS A CA 1
ATOM 792 C C . LYS A 1 100 ? 28.865 12.814 -2.968 1.00 52.75 100 LYS A C 1
ATOM 794 O O . LYS A 1 100 ? 28.512 11.633 -3.049 1.00 52.75 100 LYS A O 1
ATOM 799 N N . PRO A 1 101 ? 28.037 13.794 -2.547 1.00 54.56 101 PRO A N 1
ATOM 800 C CA . PRO A 1 101 ? 26.616 13.557 -2.333 1.00 54.56 101 PRO A CA 1
ATOM 801 C C . PRO A 1 101 ? 26.040 13.033 -3.643 1.00 54.56 101 PRO A C 1
ATOM 803 O O . PRO A 1 101 ? 26.051 13.711 -4.670 1.00 54.56 101 PRO A O 1
ATOM 806 N N . GLN A 1 102 ? 25.666 11.762 -3.633 1.00 64.75 102 GLN A N 1
ATOM 807 C CA . GLN A 1 102 ? 25.240 11.083 -4.832 1.00 64.75 102 GLN A CA 1
ATOM 808 C C . GLN A 1 102 ? 23.774 11.444 -5.050 1.00 64.75 102 GLN A C 1
ATOM 810 O O . GLN A 1 102 ? 22.950 11.177 -4.177 1.00 64.75 102 GLN A O 1
AT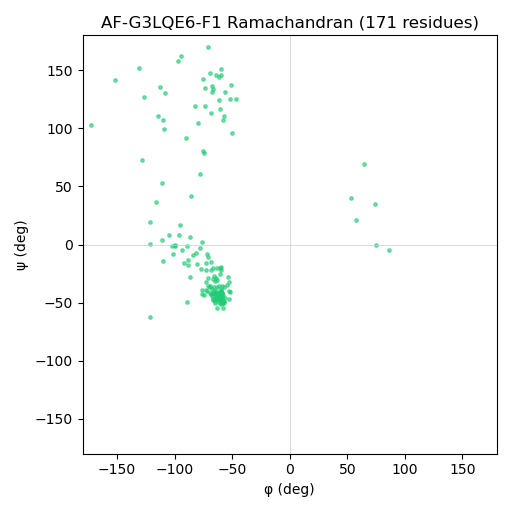OM 815 N N . ALA A 1 103 ? 23.465 12.085 -6.180 1.00 76.69 103 ALA A N 1
ATOM 816 C CA . ALA A 1 103 ? 22.086 12.381 -6.553 1.00 76.69 103 ALA A CA 1
ATOM 817 C C . ALA A 1 103 ? 21.241 11.101 -6.469 1.00 76.69 103 ALA A C 1
ATOM 819 O O . ALA A 1 103 ? 21.702 10.027 -6.875 1.00 76.69 103 ALA A O 1
ATOM 820 N N . VAL A 1 104 ? 20.031 11.221 -5.918 1.00 82.44 104 VAL A N 1
ATOM 821 C CA . VAL A 1 104 ? 19.122 10.086 -5.754 1.00 82.44 104 VAL A CA 1
ATOM 822 C C . VAL A 1 104 ? 18.787 9.518 -7.143 1.00 82.44 104 VAL A C 1
ATOM 824 O O . VAL A 1 104 ? 18.353 10.278 -8.019 1.00 82.44 104 VAL A O 1
ATOM 827 N N . PRO A 1 105 ? 19.019 8.213 -7.383 1.00 86.88 105 PRO A N 1
ATOM 828 C CA . PRO A 1 105 ? 18.695 7.565 -8.652 1.00 86.88 105 PRO A CA 1
ATOM 829 C C . PRO A 1 105 ? 17.201 7.662 -8.982 1.00 86.88 105 PRO A C 1
ATOM 831 O O . PRO A 1 105 ? 16.372 7.692 -8.080 1.00 86.88 105 PRO A O 1
ATOM 834 N N . ARG A 1 106 ? 16.829 7.679 -10.267 1.00 87.69 106 ARG A N 1
ATOM 835 C CA . ARG A 1 106 ? 15.410 7.722 -10.690 1.00 87.69 106 ARG A CA 1
ATOM 836 C C . ARG A 1 106 ? 14.633 6.455 -10.323 1.00 87.69 106 ARG A C 1
ATOM 838 O O . ARG A 1 106 ? 13.430 6.516 -10.099 1.00 87.69 106 ARG A O 1
ATOM 845 N N . ASP A 1 107 ? 15.342 5.342 -10.213 1.00 89.44 107 ASP A N 1
ATOM 846 C CA . ASP A 1 107 ? 14.871 4.001 -9.876 1.00 89.44 107 ASP A CA 1
ATOM 847 C C . ASP A 1 107 ? 15.006 3.675 -8.375 1.00 89.44 107 ASP A C 1
ATOM 849 O O . ASP A 1 107 ? 14.932 2.514 -7.979 1.00 89.44 107 ASP A O 1
ATOM 853 N N . TRP A 1 108 ? 15.195 4.682 -7.510 1.00 90.25 108 TRP A N 1
ATOM 854 C CA . TRP A 1 108 ? 15.467 4.500 -6.075 1.00 90.25 108 TRP A CA 1
ATOM 855 C C . TRP A 1 108 ? 14.445 3.621 -5.330 1.00 90.25 108 TRP A C 1
ATOM 857 O O . TRP A 1 108 ? 14.792 2.999 -4.328 1.00 90.25 108 TRP A O 1
ATOM 867 N N . TRP A 1 109 ? 13.198 3.585 -5.804 1.00 92.81 109 TRP A N 1
ATOM 868 C CA . TRP A 1 109 ? 12.068 2.884 -5.192 1.00 92.81 109 TRP A CA 1
ATOM 869 C C . TRP A 1 109 ? 11.878 1.448 -5.697 1.00 92.81 109 TRP A C 1
ATOM 871 O O . TRP A 1 109 ? 11.149 0.675 -5.073 1.00 92.81 109 TRP A O 1
ATOM 881 N N . VAL A 1 110 ? 12.496 1.089 -6.826 1.00 94.12 110 VAL A N 1
ATOM 882 C CA . VAL A 1 110 ? 12.219 -0.157 -7.560 1.00 94.12 110 VAL A CA 1
ATOM 883 C C . VAL A 1 110 ? 12.429 -1.383 -6.682 1.00 94.12 110 VAL A C 1
ATOM 885 O O . VAL A 1 110 ? 11.564 -2.256 -6.591 1.00 94.12 110 VAL A O 1
ATOM 888 N N . GLU A 1 111 ? 13.573 -1.431 -6.009 1.00 92.81 111 GLU A N 1
ATOM 889 C CA . GLU A 1 111 ? 13.990 -2.596 -5.238 1.00 92.81 111 GLU A CA 1
ATOM 890 C C . GLU A 1 111 ? 13.075 -2.863 -4.040 1.00 92.81 111 GLU A C 1
ATOM 892 O O . GLU A 1 111 ? 12.718 -4.016 -3.797 1.00 92.81 111 GLU A O 1
ATOM 897 N N . ASP A 1 112 ? 12.642 -1.804 -3.350 1.00 93.56 112 ASP A N 1
ATOM 898 C CA . ASP A 1 112 ? 11.762 -1.894 -2.180 1.00 93.56 112 ASP A CA 1
ATOM 899 C C . ASP A 1 112 ? 10.376 -2.462 -2.547 1.00 93.56 112 ASP A C 1
ATOM 901 O O . ASP A 1 112 ? 9.751 -3.156 -1.745 1.00 93.56 112 ASP A O 1
ATOM 905 N N . LEU A 1 113 ? 9.885 -2.210 -3.769 1.00 96.38 113 LEU A N 1
ATOM 906 C CA . LEU A 1 113 ? 8.596 -2.747 -4.220 1.00 96.38 113 LEU A CA 1
ATOM 907 C C . LEU A 1 113 ? 8.683 -4.199 -4.702 1.00 96.38 113 LEU A C 1
ATOM 909 O O . LEU A 1 113 ? 7.656 -4.875 -4.777 1.00 96.38 113 LEU A O 1
ATOM 913 N N . CYS A 1 114 ? 9.879 -4.716 -4.993 1.00 95.44 114 CYS A N 1
ATOM 914 C CA . CYS A 1 114 ? 10.031 -6.071 -5.524 1.00 95.44 114 CYS A CA 1
ATOM 915 C C . CYS A 1 114 ? 9.671 -7.183 -4.524 1.00 95.44 114 CYS A C 1
ATOM 917 O O . CYS A 1 114 ? 9.445 -8.329 -4.919 1.00 95.44 114 CYS A O 1
ATOM 919 N N . ASP A 1 115 ? 9.565 -6.853 -3.237 1.00 92.50 115 ASP A N 1
ATOM 920 C CA . ASP A 1 115 ? 9.160 -7.802 -2.199 1.00 92.50 115 ASP A CA 1
ATOM 921 C C . ASP A 1 115 ? 7.635 -7.948 -2.068 1.00 92.50 115 ASP A C 1
ATOM 923 O O . ASP A 1 115 ? 7.149 -8.871 -1.403 1.00 92.50 115 ASP A O 1
ATOM 927 N N . LEU A 1 116 ? 6.860 -7.094 -2.744 1.00 96.62 116 LEU A N 1
ATOM 928 C CA . LEU A 1 116 ? 5.404 -7.178 -2.770 1.00 96.62 116 LEU A CA 1
ATOM 929 C C . LEU A 1 116 ? 4.908 -8.475 -3.435 1.00 96.62 116 LEU A C 1
ATOM 931 O O . LEU A 1 116 ? 5.468 -8.988 -4.409 1.00 96.62 116 LEU A O 1
ATOM 935 N N . HIS A 1 117 ? 3.789 -8.995 -2.922 1.00 96.00 117 HIS A N 1
ATOM 936 C CA . HIS A 1 117 ? 3.028 -10.041 -3.608 1.00 96.00 117 HIS A CA 1
ATOM 937 C C . HIS A 1 117 ? 2.572 -9.542 -4.988 1.00 96.00 117 HIS A C 1
ATOM 939 O O . HIS A 1 117 ? 2.249 -8.362 -5.117 1.00 96.00 117 HIS A O 1
ATOM 945 N N . ILE A 1 118 ? 2.503 -10.427 -5.989 1.00 96.25 118 ILE A N 1
ATOM 946 C CA . ILE A 1 118 ? 2.249 -10.060 -7.394 1.00 96.25 118 ILE A CA 1
ATOM 947 C C . ILE A 1 118 ? 1.009 -9.175 -7.576 1.00 96.25 118 ILE A C 1
ATOM 949 O O . ILE A 1 118 ? 1.071 -8.181 -8.294 1.00 96.25 118 ILE A O 1
ATOM 953 N N . ASP A 1 119 ? -0.082 -9.461 -6.864 1.00 95.88 119 ASP A N 1
ATOM 954 C CA . ASP A 1 119 ? -1.316 -8.668 -6.955 1.00 95.88 119 ASP A CA 1
ATOM 955 C C . ASP A 1 119 ? -1.126 -7.226 -6.462 1.00 95.88 119 ASP A C 1
ATOM 957 O O . ASP A 1 119 ? -1.598 -6.277 -7.088 1.00 95.88 119 ASP A O 1
ATOM 961 N N . LEU A 1 120 ? -0.404 -7.051 -5.349 1.00 97.69 120 LEU A N 1
ATOM 962 C CA . LEU A 1 120 ? -0.103 -5.734 -4.785 1.00 97.69 120 LEU A CA 1
ATOM 963 C C . LEU A 1 120 ? 0.931 -5.000 -5.636 1.00 97.69 120 LEU A C 1
ATOM 965 O O . LEU A 1 120 ? 0.795 -3.801 -5.847 1.00 97.69 120 LEU A O 1
ATOM 969 N N . TYR A 1 121 ? 1.929 -5.720 -6.153 1.00 98.25 121 TYR A N 1
ATOM 970 C CA . TYR A 1 121 ? 2.939 -5.167 -7.045 1.00 98.25 121 TYR A CA 1
ATOM 971 C C . TYR A 1 121 ? 2.308 -4.632 -8.334 1.00 98.25 121 TYR A C 1
ATOM 973 O O . TYR A 1 121 ? 2.511 -3.473 -8.683 1.00 98.25 121 TYR A O 1
ATOM 981 N N . LYS A 1 122 ? 1.459 -5.433 -8.993 1.00 98.19 122 LYS A N 1
ATOM 982 C CA . LYS A 1 122 ? 0.720 -5.021 -10.194 1.00 98.19 122 LYS A CA 1
ATOM 983 C C . LYS A 1 122 ? -0.108 -3.761 -9.936 1.00 98.19 122 LYS A C 1
ATOM 985 O O . LYS A 1 122 ? -0.076 -2.838 -10.745 1.00 98.19 122 LYS A O 1
ATOM 990 N N . ARG A 1 123 ? -0.831 -3.709 -8.810 1.00 98.25 123 ARG A N 1
ATOM 991 C CA . ARG A 1 123 ? -1.608 -2.522 -8.418 1.00 98.25 123 ARG A CA 1
ATOM 992 C C . ARG A 1 123 ? -0.702 -1.318 -8.162 1.00 98.25 123 ARG A C 1
ATOM 994 O O . ARG A 1 123 ? -1.013 -0.245 -8.654 1.00 98.25 123 ARG A O 1
ATOM 1001 N N . ALA A 1 124 ? 0.422 -1.492 -7.467 1.00 98.44 124 ALA A N 1
ATOM 1002 C CA . ALA A 1 124 ? 1.369 -0.412 -7.196 1.00 98.44 124 ALA A CA 1
ATOM 1003 C C . ALA A 1 124 ? 1.940 0.187 -8.487 1.00 98.44 124 ALA A C 1
ATOM 1005 O O . ALA A 1 124 ? 1.913 1.405 -8.643 1.00 98.44 124 ALA A O 1
ATOM 1006 N N . ILE A 1 125 ? 2.383 -0.651 -9.432 1.00 98.31 125 ILE A N 1
ATOM 1007 C CA . ILE A 1 125 ? 2.882 -0.185 -10.732 1.00 98.31 125 ILE A CA 1
ATOM 1008 C C . ILE A 1 125 ? 1.790 0.552 -11.510 1.00 98.31 125 ILE A C 1
ATOM 1010 O O . ILE A 1 125 ? 2.041 1.659 -11.972 1.00 98.31 125 ILE A O 1
ATOM 1014 N N . ALA A 1 126 ? 0.571 0.009 -11.577 1.00 98.31 126 ALA A N 1
ATOM 1015 C CA . ALA A 1 126 ? -0.539 0.673 -12.261 1.00 98.31 126 ALA A CA 1
ATOM 1016 C C . ALA A 1 126 ? -0.878 2.042 -11.639 1.00 98.31 126 ALA A C 1
ATOM 1018 O O . ALA A 1 126 ? -1.122 3.007 -12.358 1.00 98.31 126 ALA A O 1
ATOM 1019 N N . THR A 1 127 ? -0.861 2.162 -10.306 1.00 98.31 127 THR A N 1
ATOM 1020 C CA . THR A 1 127 ? -1.103 3.442 -9.619 1.00 98.31 127 THR A CA 1
ATOM 1021 C C . THR A 1 127 ? 0.043 4.440 -9.834 1.00 98.31 127 THR A C 1
ATOM 1023 O O . THR A 1 127 ? -0.212 5.636 -9.966 1.00 98.31 127 THR A O 1
ATOM 1026 N N . ILE A 1 128 ? 1.300 3.978 -9.895 1.00 97.69 128 ILE A N 1
ATOM 1027 C CA . ILE A 1 128 ? 2.465 4.818 -10.230 1.00 97.69 128 ILE A CA 1
ATOM 1028 C C . ILE A 1 128 ? 2.361 5.326 -11.672 1.00 97.69 128 ILE A C 1
ATOM 1030 O O . ILE A 1 128 ? 2.506 6.523 -11.912 1.00 97.69 128 ILE A O 1
ATOM 1034 N N . GLU A 1 129 ? 2.081 4.436 -12.622 1.00 96.38 129 GLU A N 1
ATOM 1035 C CA . GLU A 1 129 ? 1.944 4.762 -14.043 1.00 96.38 129 GLU A CA 1
ATOM 1036 C C . GLU A 1 129 ? 0.812 5.767 -14.281 1.00 96.38 129 GLU A C 1
ATOM 1038 O O . GLU A 1 129 ? 1.009 6.772 -14.964 1.00 96.38 129 GLU A O 1
ATOM 1043 N N . ALA A 1 130 ? -0.339 5.571 -13.630 1.00 96.62 130 ALA A N 1
ATOM 1044 C CA . ALA A 1 130 ? -1.487 6.469 -13.729 1.00 96.62 130 ALA A CA 1
ATOM 1045 C C . ALA A 1 130 ? -1.196 7.907 -13.257 1.00 96.62 130 ALA A C 1
ATOM 1047 O O . ALA A 1 130 ? -1.914 8.830 -13.641 1.00 96.62 130 ALA A O 1
ATOM 1048 N N . ARG A 1 131 ? -0.150 8.128 -12.445 1.00 93.38 131 ARG A N 1
ATOM 1049 C CA . ARG A 1 131 ? 0.282 9.482 -12.064 1.00 93.38 131 ARG A CA 1
ATOM 1050 C C . ARG A 1 131 ? 1.069 10.206 -13.156 1.00 93.38 131 ARG A C 1
ATOM 1052 O O . ARG A 1 131 ? 1.144 11.426 -13.096 1.00 93.38 131 ARG A O 1
ATOM 1059 N N . GLY A 1 132 ? 1.662 9.495 -14.116 1.00 87.94 132 GLY A N 1
ATOM 1060 C CA . GLY A 1 132 ? 2.321 10.078 -15.294 1.00 87.94 132 GLY A CA 1
ATOM 1061 C C . GLY A 1 132 ? 3.689 10.740 -15.068 1.00 87.94 132 GLY A C 1
ATOM 1062 O O . GLY A 1 132 ? 4.302 11.207 -16.023 1.00 87.94 132 GLY A O 1
ATOM 1063 N N . ASN A 1 133 ? 4.204 10.767 -13.835 1.00 89.94 133 ASN A N 1
ATOM 1064 C CA . ASN A 1 133 ? 5.456 11.461 -13.494 1.00 89.94 133 ASN A CA 1
ATOM 1065 C C . ASN A 1 133 ? 6.708 10.567 -13.549 1.00 89.94 133 ASN A C 1
ATOM 1067 O O . ASN A 1 133 ? 7.823 11.049 -13.349 1.00 89.94 133 ASN A O 1
ATOM 1071 N N . VAL A 1 134 ? 6.537 9.269 -13.797 1.00 93.12 134 VAL A N 1
ATOM 1072 C CA . VAL A 1 134 ? 7.624 8.288 -13.897 1.00 93.12 134 VAL A CA 1
ATOM 1073 C C . VAL A 1 134 ? 7.777 7.879 -15.360 1.00 93.12 134 VAL A C 1
ATOM 1075 O O . VAL A 1 134 ? 6.792 7.554 -16.017 1.00 93.12 134 VAL A O 1
ATOM 1078 N N . SER A 1 135 ? 9.004 7.904 -15.891 1.00 93.62 135 SER A N 1
ATOM 1079 C CA . SER A 1 135 ? 9.246 7.540 -17.291 1.00 93.62 135 SER A CA 1
ATOM 1080 C C . SER A 1 135 ? 9.037 6.044 -17.536 1.00 93.62 135 SER A C 1
ATOM 1082 O O . SER A 1 135 ? 9.349 5.216 -16.678 1.00 93.62 135 SER A O 1
ATOM 1084 N N . ALA A 1 136 ? 8.579 5.698 -18.742 1.00 94.44 136 ALA A N 1
ATOM 1085 C CA . ALA A 1 136 ? 8.358 4.312 -19.158 1.00 94.44 1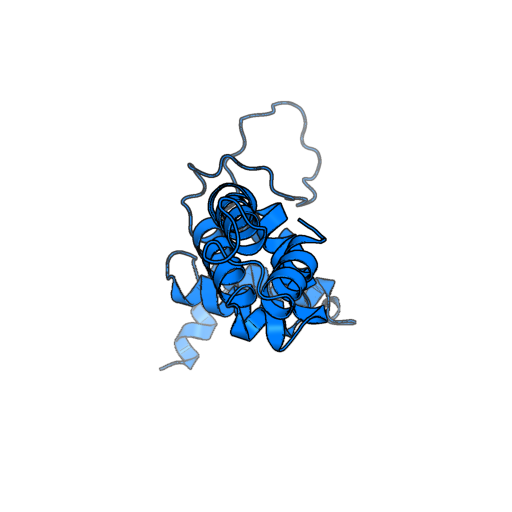36 ALA A CA 1
ATOM 1086 C C . ALA A 1 136 ? 9.605 3.427 -18.977 1.00 94.44 136 ALA A C 1
ATOM 1088 O O . ALA A 1 136 ? 9.477 2.273 -18.583 1.00 94.44 136 ALA A O 1
ATOM 1089 N N . ASP A 1 137 ? 10.806 3.983 -19.173 1.00 94.12 137 ASP A N 1
ATOM 1090 C CA . ASP A 1 137 ? 12.068 3.266 -18.950 1.00 94.12 137 ASP A CA 1
ATOM 1091 C C . ASP A 1 137 ? 12.212 2.787 -17.498 1.00 94.12 137 ASP A C 1
ATOM 1093 O O . ASP A 1 137 ? 12.552 1.632 -17.260 1.00 94.12 137 ASP A O 1
ATOM 1097 N N . VAL A 1 138 ? 11.882 3.637 -16.517 1.00 94.56 138 VAL A N 1
ATOM 1098 C CA . VAL A 1 138 ? 11.974 3.286 -15.089 1.00 94.56 138 VAL A CA 1
ATOM 1099 C C . VAL A 1 138 ? 10.886 2.279 -14.711 1.00 94.56 138 VAL A C 1
ATOM 1101 O O . VAL A 1 138 ? 11.134 1.372 -13.919 1.00 94.56 138 VAL A O 1
ATOM 1104 N N . ILE A 1 139 ? 9.693 2.382 -15.305 1.00 97.19 139 ILE A N 1
ATOM 1105 C CA . ILE A 1 139 ? 8.651 1.355 -15.153 1.00 97.19 139 ILE A CA 1
ATOM 1106 C C . ILE A 1 139 ? 9.139 0.010 -15.711 1.00 97.19 139 ILE A C 1
ATOM 1108 O O . ILE A 1 139 ? 8.992 -1.018 -15.051 1.00 97.19 139 ILE A O 1
ATOM 1112 N N . GLY A 1 140 ? 9.779 0.009 -16.883 1.00 96.50 140 GLY A N 1
ATOM 1113 C CA . GLY A 1 140 ? 10.386 -1.182 -17.478 1.00 96.50 140 GLY A CA 1
ATOM 1114 C C . GLY A 1 140 ? 11.476 -1.795 -16.595 1.00 96.50 140 GLY A C 1
ATOM 1115 O O . GLY A 1 140 ? 11.472 -3.006 -16.368 1.00 96.50 140 GLY A O 1
ATOM 1116 N N . GLU A 1 141 ? 12.362 -0.967 -16.031 1.00 94.25 141 GLU A N 1
ATOM 1117 C CA . GLU A 1 141 ? 13.367 -1.397 -15.051 1.00 94.25 141 GLU A CA 1
ATOM 1118 C C . GLU A 1 141 ? 12.719 -2.024 -13.812 1.00 94.25 141 GLU A C 1
ATOM 1120 O O . GLU A 1 141 ? 13.171 -3.075 -13.352 1.00 94.25 141 GLU A O 1
ATOM 1125 N N . ALA A 1 142 ? 11.627 -1.438 -13.313 1.00 96.31 142 ALA A N 1
ATOM 1126 C CA . ALA A 1 142 ? 10.888 -1.977 -12.180 1.00 96.31 142 ALA A CA 1
ATOM 1127 C C . ALA A 1 142 ? 10.349 -3.380 -12.465 1.00 96.31 142 ALA A C 1
ATOM 1129 O O . ALA A 1 142 ? 10.570 -4.301 -11.673 1.00 96.31 142 ALA A O 1
ATOM 1130 N N . LEU A 1 143 ? 9.678 -3.549 -13.608 1.00 97.38 143 LEU A N 1
ATOM 1131 C CA . LEU A 1 143 ? 9.112 -4.827 -14.038 1.00 97.38 143 LEU A CA 1
ATOM 1132 C C . LEU A 1 143 ? 10.204 -5.886 -14.225 1.00 97.38 143 LEU A C 1
ATOM 1134 O O . LEU A 1 143 ? 10.051 -7.027 -13.784 1.00 97.38 143 LEU A O 1
ATOM 1138 N N . HIS A 1 144 ? 11.324 -5.503 -14.839 1.00 95.06 144 HIS A N 1
ATOM 1139 C CA . HIS A 1 144 ? 12.466 -6.385 -15.043 1.00 95.06 144 HIS A CA 1
ATOM 1140 C C . HIS A 1 144 ? 13.098 -6.822 -13.712 1.00 95.06 144 HIS A C 1
ATOM 1142 O O . HIS A 1 144 ? 13.352 -8.013 -13.514 1.00 95.06 144 HIS A O 1
ATOM 1148 N N . ALA A 1 145 ? 13.295 -5.894 -12.769 1.00 94.25 145 ALA A N 1
ATOM 1149 C CA . ALA A 1 145 ? 13.816 -6.196 -11.436 1.00 94.25 145 ALA A CA 1
ATOM 1150 C C . ALA A 1 145 ? 12.889 -7.148 -10.660 1.00 94.25 145 ALA A C 1
ATOM 1152 O O . ALA A 1 145 ? 13.355 -8.139 -10.088 1.00 94.25 145 ALA A O 1
ATOM 1153 N N . TYR A 1 146 ? 11.573 -6.909 -10.709 1.00 96.06 146 TYR A N 1
ATOM 1154 C CA . TYR A 1 146 ? 10.583 -7.792 -10.092 1.00 96.06 146 TYR A CA 1
ATOM 1155 C C . TYR A 1 146 ? 10.649 -9.202 -10.674 1.00 96.06 146 TYR A C 1
ATOM 1157 O O . TYR A 1 146 ? 10.699 -10.182 -9.930 1.00 96.06 146 TYR A O 1
ATOM 1165 N N . ALA A 1 147 ? 10.687 -9.309 -12.003 1.00 95.31 147 ALA A N 1
ATOM 1166 C CA . ALA A 1 147 ? 10.737 -10.586 -12.696 1.00 95.31 147 ALA A CA 1
ATOM 1167 C C . ALA A 1 147 ? 12.004 -11.378 -12.341 1.00 95.31 147 ALA A C 1
ATOM 1169 O O . ALA A 1 147 ? 11.904 -12.549 -11.981 1.00 95.31 147 ALA A O 1
ATOM 1170 N N . ILE A 1 148 ? 13.178 -10.732 -12.330 1.00 92.31 148 ILE A N 1
ATOM 1171 C CA . ILE A 1 148 ? 14.434 -11.366 -11.899 1.00 92.31 148 ILE A CA 1
ATOM 1172 C C . ILE A 1 148 ? 14.337 -11.885 -10.460 1.00 92.31 148 ILE A C 1
ATOM 1174 O O . ILE A 1 148 ? 14.809 -12.987 -10.177 1.00 92.31 148 ILE A O 1
ATOM 1178 N N . ARG A 1 149 ? 13.749 -11.107 -9.544 1.00 92.12 149 ARG A N 1
ATOM 1179 C CA . ARG A 1 149 ? 13.684 -11.468 -8.121 1.00 92.12 149 ARG A CA 1
ATOM 1180 C C . ARG A 1 149 ? 12.638 -12.541 -7.821 1.00 92.12 149 ARG A C 1
ATOM 1182 O O . ARG A 1 149 ? 12.866 -13.380 -6.952 1.00 92.12 149 ARG A O 1
ATOM 1189 N N . ARG A 1 150 ? 11.476 -12.488 -8.474 1.00 92.06 150 ARG A N 1
ATOM 1190 C CA . ARG A 1 150 ? 10.275 -13.240 -8.065 1.00 92.06 150 ARG A CA 1
ATOM 1191 C C . ARG A 1 150 ? 9.895 -14.376 -9.007 1.00 92.06 150 ARG A C 1
ATOM 1193 O O . ARG A 1 150 ? 9.099 -15.217 -8.598 1.00 92.06 150 ARG A O 1
ATOM 1200 N N . ILE A 1 151 ? 10.444 -14.430 -10.224 1.00 87.00 151 ILE A N 1
ATOM 1201 C CA . ILE A 1 151 ? 10.109 -15.452 -11.225 1.00 87.00 151 ILE A CA 1
ATOM 1202 C C . ILE A 1 151 ? 11.307 -16.398 -11.417 1.00 87.00 151 ILE A C 1
ATOM 1204 O O . ILE A 1 151 ? 12.311 -16.024 -12.030 1.00 87.00 151 ILE A O 1
ATOM 1208 N N . PRO A 1 152 ? 11.228 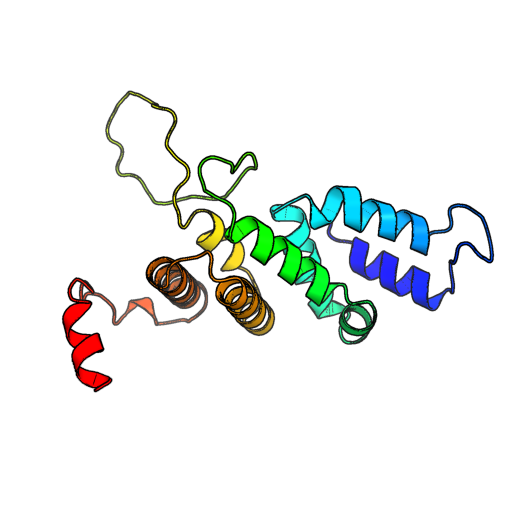-17.648 -10.920 1.00 83.44 152 PRO A N 1
ATOM 1209 C CA . PRO A 1 152 ? 12.285 -18.633 -11.113 1.00 83.44 152 PRO A CA 1
ATOM 1210 C C . PRO A 1 152 ? 12.589 -18.859 -12.599 1.00 83.44 152 PRO A C 1
ATOM 1212 O O . PRO A 1 152 ? 11.690 -19.092 -13.401 1.00 83.44 152 PRO A O 1
ATOM 1215 N N . GLY A 1 153 ? 13.871 -18.818 -12.969 1.00 78.00 153 GLY A N 1
ATOM 1216 C CA . GLY A 1 153 ? 14.323 -19.074 -14.342 1.00 78.00 153 GLY A CA 1
ATOM 1217 C C . GLY A 1 153 ? 14.307 -17.866 -15.285 1.00 78.00 153 GLY A C 1
ATOM 1218 O O . GLY A 1 153 ? 14.835 -17.987 -16.387 1.00 78.00 153 GLY A O 1
ATOM 1219 N N . PHE A 1 154 ? 13.807 -16.702 -14.856 1.00 77.62 154 PHE A N 1
ATOM 1220 C CA . PHE A 1 154 ? 13.752 -15.493 -15.692 1.00 77.62 154 PHE A CA 1
ATOM 1221 C C . PHE A 1 154 ? 15.140 -14.967 -16.110 1.00 77.62 154 PHE A C 1
ATOM 1223 O O . PHE A 1 154 ? 15.315 -14.440 -17.204 1.00 77.62 154 PHE A O 1
ATOM 1230 N N . SER A 1 155 ? 16.167 -15.175 -15.282 1.00 66.81 155 SER A N 1
ATOM 1231 C CA . SER A 1 155 ? 17.545 -14.740 -15.555 1.00 66.81 155 SER A CA 1
ATOM 1232 C C . SER A 1 155 ? 18.270 -15.534 -16.650 1.00 66.81 155 SER A C 1
ATOM 1234 O O . SER A 1 155 ? 19.368 -15.151 -17.047 1.00 66.81 155 SER A O 1
ATOM 1236 N N . LYS A 1 156 ? 17.695 -16.638 -17.149 1.00 59.25 156 LYS A N 1
ATOM 1237 C CA . LYS A 1 156 ? 18.362 -17.514 -18.129 1.00 59.25 156 LYS A CA 1
ATOM 1238 C C . LYS A 1 156 ? 18.274 -17.016 -19.579 1.00 59.25 156 LYS A C 1
ATOM 1240 O O . LYS A 1 156 ? 18.925 -17.601 -20.436 1.00 59.25 156 LYS A O 1
ATOM 1245 N N . SER A 1 157 ? 17.512 -15.955 -19.860 1.00 54.44 157 SER A N 1
ATOM 1246 C CA . SER A 1 157 ? 17.213 -15.509 -21.232 1.00 54.44 157 SER A CA 1
ATOM 1247 C C . SER A 1 157 ? 17.635 -14.074 -21.586 1.00 54.44 157 SER A C 1
ATOM 1249 O O . SER A 1 157 ? 17.404 -13.660 -22.717 1.00 54.44 157 SER A O 1
ATOM 1251 N N . SER A 1 158 ? 18.254 -13.299 -20.686 1.00 52.81 158 SER A N 1
ATOM 1252 C CA . SER A 1 158 ? 18.430 -11.842 -20.874 1.00 52.81 158 SER A CA 1
ATOM 1253 C C . SER A 1 158 ? 19.877 -11.337 -20.989 1.00 52.81 158 SER A C 1
ATOM 1255 O O . SER A 1 158 ? 20.180 -10.219 -20.584 1.00 52.81 158 SER A O 1
ATOM 1257 N N . SER A 1 159 ? 20.780 -12.087 -21.627 1.00 45.75 159 SER A N 1
ATOM 1258 C CA . SER A 1 159 ? 22.044 -11.514 -22.129 1.00 45.75 159 SER A CA 1
ATOM 1259 C C . SER A 1 159 ? 21.885 -10.888 -23.523 1.00 45.75 159 SER A C 1
ATOM 1261 O O . SER A 1 159 ? 22.741 -11.072 -24.387 1.00 45.75 159 SER A O 1
ATOM 1263 N N . VAL A 1 160 ? 20.789 -10.168 -23.769 1.00 43.56 160 VAL A N 1
ATOM 1264 C CA . VAL A 1 160 ? 20.689 -9.256 -24.914 1.00 43.56 160 VAL A CA 1
ATOM 1265 C C . VAL A 1 160 ? 20.589 -7.852 -24.330 1.00 43.56 160 VAL A C 1
ATOM 1267 O O . VAL A 1 160 ? 19.586 -7.553 -23.681 1.00 43.56 160 VAL A O 1
ATOM 1270 N N . PRO A 1 161 ? 21.614 -6.996 -24.485 1.00 41.12 161 PRO A N 1
ATOM 1271 C CA . PRO A 1 161 ? 21.499 -5.611 -24.065 1.00 41.12 161 PRO A CA 1
ATOM 1272 C C . PRO A 1 161 ? 20.359 -4.980 -24.868 1.00 41.12 161 PRO A C 1
ATOM 1274 O O . PRO A 1 161 ? 20.408 -4.919 -26.096 1.00 41.12 161 PRO A O 1
ATOM 1277 N N . ILE A 1 162 ? 19.300 -4.552 -24.180 1.00 52.31 162 ILE A N 1
ATOM 1278 C CA . ILE A 1 162 ? 18.235 -3.750 -24.783 1.00 52.31 162 ILE A CA 1
ATOM 1279 C C . ILE A 1 162 ? 18.808 -2.340 -24.943 1.00 52.31 162 ILE A C 1
ATOM 1281 O O . ILE A 1 162 ? 18.620 -1.470 -24.101 1.00 52.31 162 ILE A O 1
ATOM 1285 N N . THR A 1 163 ? 19.599 -2.145 -25.993 1.00 46.97 163 THR A N 1
ATOM 1286 C CA . THR A 1 163 ? 20.166 -0.844 -26.374 1.00 46.97 163 THR A CA 1
ATOM 1287 C C . THR A 1 163 ? 19.387 -0.165 -27.493 1.00 46.97 163 THR A C 1
ATOM 1289 O O . THR A 1 163 ? 19.736 0.950 -27.861 1.00 46.97 163 THR A O 1
ATOM 1292 N N . ASP A 1 164 ? 18.329 -0.784 -28.025 1.00 46.84 164 ASP A N 1
ATOM 1293 C CA . ASP A 1 164 ? 17.694 -0.298 -29.252 1.00 46.84 164 ASP A CA 1
ATOM 1294 C C . ASP A 1 164 ? 16.175 -0.118 -29.117 1.00 46.84 164 ASP A C 1
ATOM 1296 O O . ASP A 1 164 ? 15.357 -0.874 -29.647 1.00 46.84 164 ASP A O 1
ATOM 1300 N N . PHE A 1 165 ? 15.795 0.930 -28.382 1.00 53.25 165 PHE A N 1
ATOM 1301 C CA . PHE A 1 165 ? 14.410 1.399 -28.241 1.00 53.25 165 PHE A CA 1
ATOM 1302 C C . PHE A 1 165 ? 13.773 1.808 -29.582 1.00 53.25 165 PHE A C 1
ATOM 1304 O O . PHE A 1 165 ? 12.547 1.836 -29.699 1.00 53.25 165 PHE A O 1
ATOM 1311 N N . ALA A 1 166 ? 14.575 2.088 -30.616 1.00 48.22 166 ALA A N 1
ATOM 1312 C CA . ALA A 1 166 ? 14.081 2.466 -31.939 1.00 48.22 166 ALA A CA 1
ATOM 1313 C C . ALA A 1 166 ? 13.338 1.318 -32.645 1.00 48.22 166 ALA A C 1
ATOM 1315 O O . ALA A 1 166 ? 12.394 1.561 -33.397 1.00 48.22 166 ALA A O 1
ATOM 1316 N N . LYS A 1 167 ? 13.707 0.062 -32.363 1.00 39.66 167 LYS A N 1
ATOM 1317 C CA . LYS A 1 167 ? 13.150 -1.117 -33.044 1.00 39.66 167 LYS A CA 1
ATOM 1318 C C . LYS A 1 167 ? 11.701 -1.428 -32.672 1.00 39.66 167 LYS A C 1
ATOM 1320 O O . LYS A 1 167 ? 10.972 -1.970 -33.493 1.00 39.66 167 LYS A O 1
ATOM 1325 N N . TYR A 1 168 ? 11.278 -1.076 -31.459 1.00 51.97 168 TYR A N 1
ATOM 1326 C CA . TYR A 1 168 ? 9.929 -1.381 -30.971 1.00 51.97 168 TYR A CA 1
ATOM 1327 C C . TYR A 1 168 ? 8.903 -0.300 -31.319 1.00 51.97 168 TYR A C 1
ATOM 1329 O O . TYR A 1 168 ? 7.709 -0.578 -31.328 1.00 51.97 168 TYR A O 1
ATOM 1337 N N . ARG A 1 169 ? 9.355 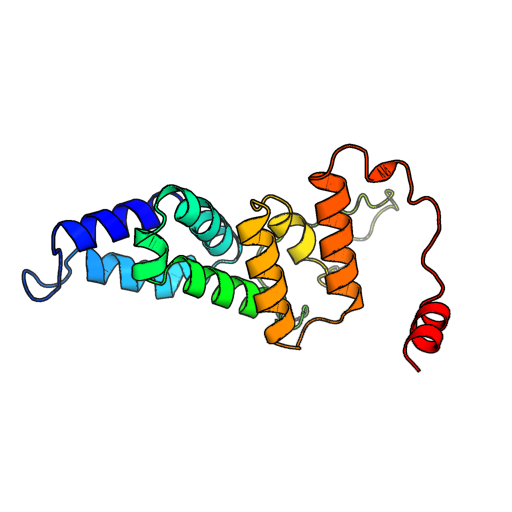0.913 -31.665 1.00 46.72 169 ARG A N 1
ATOM 1338 C CA . ARG A 1 169 ? 8.474 2.002 -32.112 1.00 46.72 169 ARG A CA 1
ATOM 1339 C C . ARG A 1 169 ? 7.925 1.767 -33.522 1.00 46.72 169 ARG A C 1
ATOM 1341 O O . ARG A 1 169 ? 6.790 2.121 -33.784 1.00 46.72 169 ARG A O 1
ATOM 1348 N N . ALA A 1 170 ? 8.701 1.111 -34.387 1.00 44.88 170 ALA A N 1
ATOM 1349 C CA 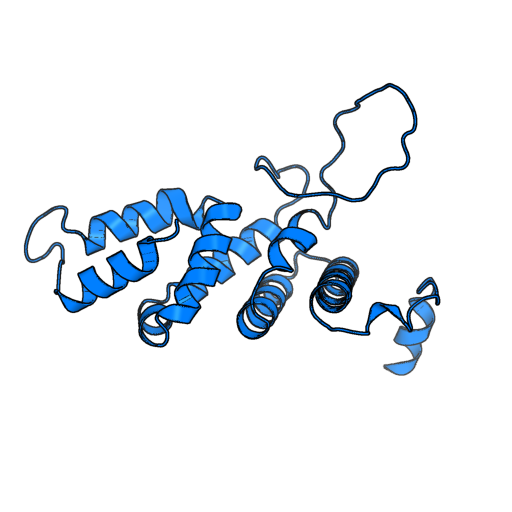. ALA A 1 170 ? 8.317 0.804 -35.769 1.00 44.88 170 ALA A CA 1
ATOM 1350 C C . ALA A 1 170 ? 7.346 -0.386 -35.914 1.00 44.88 170 ALA A C 1
ATOM 1352 O O . ALA A 1 170 ? 6.954 -0.717 -37.024 1.00 44.88 170 ALA A O 1
ATOM 1353 N N . LEU A 1 171 ? 7.000 -1.061 -34.813 1.00 48.16 171 LEU A N 1
ATOM 1354 C CA . LEU A 1 171 ? 6.038 -2.172 -34.793 1.00 48.16 171 LEU A CA 1
ATOM 1355 C C . LEU A 1 171 ? 4.638 -1.735 -34.329 1.00 48.16 171 LEU A C 1
ATOM 1357 O O . LEU A 1 171 ? 3.747 -2.575 -34.232 1.00 48.16 171 LEU A O 1
ATOM 1361 N N . ALA A 1 172 ? 4.469 -0.454 -33.995 1.00 47.66 172 ALA A N 1
ATOM 1362 C CA . ALA A 1 172 ? 3.223 0.120 -33.493 1.00 47.66 172 ALA A CA 1
ATOM 1363 C C . ALA A 1 172 ? 2.545 1.090 -34.484 1.00 47.66 172 ALA A C 1
ATOM 1365 O O . ALA A 1 172 ? 1.507 1.649 -34.134 1.00 47.66 172 ALA A O 1
ATOM 1366 N N . ASP A 1 173 ? 3.107 1.244 -35.688 1.00 38.50 173 ASP A N 1
ATOM 1367 C CA . ASP A 1 173 ? 2.485 1.888 -36.856 1.00 38.50 173 ASP A CA 1
ATOM 1368 C C . ASP A 1 173 ? 2.136 0.815 -37.903 1.00 38.50 173 ASP A C 1
ATOM 1370 O O . ASP A 1 173 ? 1.095 0.961 -38.584 1.00 38.50 173 ASP A O 1
#

Sequence (173 aa):
AYNVVAARCAAEFLEMYETVEKGNLVYKIEVFLNSSILQSWKDSIIVLQTTRALSPYSEELKLTGRCLDSIASRASIDTSKVEWSYTYSKKKNLDNGMRKPQAVPRDWWVEDLCDLHIDLYKRAIATIEARGNVSADVIGEALHAYAIRRIPGFSKSSSVPITDFAKYRALAD

Secondary structure (DSSP, 8-state):
-TTHHHHHHHHHHTT--TTTSTT-HHHHHHHHIIIIITT-HHHHHHHHHHHGGGTTHHHHTTHHHHHHHHHHHHHTS-GGG--S------------S----PPPPTTTTHHHHTTS-HHHHHHHHHHHHHT--S-HHHHHHHHHHHHHHHSTTGGGS--S----THHHHTT--

pLDDT: mean 84.81, std 18.4, range [38.5, 98.44]

Solvent-accessible surface area (backbone atoms only — not comparable to full-atom values): 10380 Å² total; per-residue (Å²): 90,82,58,53,60,60,52,49,52,50,23,55,76,68,64,32,38,59,90,80,40,85,82,23,55,40,55,52,49,51,53,44,39,65,70,45,34,56,68,30,76,69,35,21,52,46,37,41,62,47,27,68,83,43,61,65,60,28,55,78,71,41,49,42,56,53,23,38,52,36,50,24,55,56,68,43,48,62,44,91,72,65,84,72,92,67,65,75,79,78,85,68,77,89,72,85,89,75,92,63,91,71,77,58,57,93,59,41,59,40,62,69,50,47,77,47,56,68,72,58,34,54,49,39,52,54,48,30,55,75,67,65,63,57,56,70,69,53,53,50,50,35,55,50,52,30,38,56,75,72,36,90,73,54,75,79,76,67,95,61,85,89,82,62,73,69,66,64,59,72,75,76,117

Organism: NCBI:txid81985

InterPro domains:
  IPR027356 NPH3 domain [PF03000] (107-158)
  IPR027356 NPH3 domain [PS51649] (107-173)
  IPR043454 NPH3/RPT2-like family [PTHR32370] (1-161)

Nearest PDB structures (foldseek):
  7c0q-assembly2_D  TM=2.482E-01  e=3.490E+00  Legionella pneumophila
  7wlt-assembly1_A  TM=1.839E-01  e=5.727E+00  Mus musculus